Protein AF-A0A850SCV8-F1 (afdb_monomer_lite)

Radius of gyration: 13.29 Å; chains: 1; bounding box: 33×28×36 Å

Sequence (102 aa):
MADAWLEVRSCTESKKELDRETVLRVPALSEAMKVAENAVQDAQRKGSKHWEYSIRLQENEIRELSGLFSEGAASDDDRSASRTVDVTYNGRCYALTLFIFK

Structure (mmCIF, N/CA/C/O backbone):
data_AF-A0A850SCV8-F1
#
_entry.id   AF-A0A850SCV8-F1
#
loop_
_atom_site.group_PDB
_atom_site.id
_atom_site.type_symbol
_atom_site.label_atom_id
_atom_site.label_alt_id
_atom_site.label_comp_id
_atom_site.label_asym_id
_atom_site.label_entity_id
_atom_site.label_seq_id
_atom_site.pdbx_PDB_ins_code
_atom_site.Cartn_x
_atom_site.Cartn_y
_atom_site.Cartn_z
_atom_site.occupancy
_atom_site.B_iso_or_equiv
_atom_site.auth_seq_id
_atom_site.auth_comp_id
_atom_site.auth_asym_id
_atom_site.auth_atom_id
_atom_site.pdbx_PDB_model_num
ATOM 1 N N . MET A 1 1 ? 19.466 1.639 -9.977 1.00 55.12 1 MET A N 1
ATOM 2 C CA . MET A 1 1 ? 18.540 1.325 -8.869 1.00 55.12 1 MET A CA 1
ATOM 3 C C . MET A 1 1 ? 17.298 2.154 -9.114 1.00 55.12 1 MET A C 1
ATOM 5 O O . MET A 1 1 ? 17.456 3.355 -9.278 1.00 55.12 1 MET A O 1
ATOM 9 N N . ALA A 1 2 ? 16.125 1.535 -9.254 1.00 65.69 2 ALA A N 1
ATOM 10 C CA . ALA A 1 2 ? 14.884 2.292 -9.421 1.00 65.69 2 ALA A CA 1
ATOM 11 C C . ALA A 1 2 ? 14.584 3.025 -8.108 1.00 65.69 2 ALA A C 1
ATOM 13 O O . ALA A 1 2 ? 14.599 2.392 -7.052 1.00 65.69 2 ALA A O 1
ATOM 14 N N . ASP A 1 3 ? 14.367 4.339 -8.160 1.00 88.75 3 ASP A N 1
ATOM 15 C CA . ASP A 1 3 ? 13.930 5.084 -6.984 1.00 88.75 3 ASP A CA 1
ATOM 16 C C . ASP A 1 3 ? 12.412 4.955 -6.880 1.00 88.75 3 ASP A C 1
ATOM 18 O O . ASP A 1 3 ? 11.675 5.548 -7.666 1.00 88.75 3 ASP A O 1
ATOM 22 N N . ALA A 1 4 ? 11.954 4.095 -5.970 1.00 93.56 4 ALA A N 1
ATOM 23 C CA . ALA A 1 4 ? 10.542 3.787 -5.813 1.00 93.56 4 ALA A CA 1
ATOM 24 C C . ALA A 1 4 ? 10.050 4.092 -4.401 1.00 93.56 4 ALA A C 1
ATOM 26 O O . ALA A 1 4 ? 10.758 3.870 -3.417 1.00 93.56 4 ALA A O 1
ATOM 27 N N . TRP A 1 5 ? 8.820 4.581 -4.319 1.00 95.69 5 TRP A N 1
ATOM 28 C CA . TRP A 1 5 ? 8.182 5.006 -3.080 1.00 95.69 5 TRP A CA 1
ATOM 29 C C . TRP A 1 5 ? 6.772 4.438 -2.991 1.00 95.69 5 TRP A C 1
ATOM 31 O O . TRP A 1 5 ? 6.057 4.378 -3.989 1.00 95.69 5 TRP A O 1
ATOM 41 N N . LEU A 1 6 ? 6.378 4.033 -1.789 1.00 96.56 6 LEU A N 1
ATOM 42 C CA . LEU A 1 6 ? 5.016 3.651 -1.449 1.00 96.56 6 LEU A CA 1
ATOM 43 C C . LEU A 1 6 ? 4.402 4.758 -0.604 1.00 96.56 6 LEU A C 1
ATOM 45 O O . LEU A 1 6 ? 4.888 5.038 0.487 1.00 96.56 6 LEU A O 1
ATOM 49 N N . GLU A 1 7 ? 3.325 5.344 -1.097 1.00 96.31 7 GLU A N 1
ATOM 50 C CA . GLU A 1 7 ? 2.477 6.277 -0.366 1.00 96.31 7 GLU A CA 1
ATOM 51 C C . GLU A 1 7 ? 1.208 5.564 0.098 1.00 96.31 7 GLU A C 1
ATOM 53 O O . GLU A 1 7 ? 0.636 4.746 -0.627 1.00 96.31 7 GLU A O 1
ATOM 58 N N . VAL A 1 8 ? 0.752 5.893 1.304 1.00 96.06 8 VAL A N 1
ATOM 59 C CA . VAL A 1 8 ? -0.530 5.458 1.847 1.00 96.06 8 VAL A CA 1
ATOM 60 C C . VAL A 1 8 ? -1.314 6.657 2.368 1.00 96.06 8 VAL A C 1
ATOM 62 O O . VAL A 1 8 ? -0.792 7.505 3.095 1.00 96.06 8 VAL A O 1
ATOM 65 N N . ARG A 1 9 ? -2.598 6.707 2.013 1.00 93.12 9 ARG A N 1
ATOM 66 C CA . ARG A 1 9 ? -3.545 7.733 2.466 1.00 93.12 9 ARG A CA 1
ATOM 67 C C . ARG A 1 9 ? -4.942 7.150 2.654 1.00 93.12 9 ARG A C 1
ATOM 69 O O . ARG A 1 9 ? -5.246 6.055 2.182 1.00 93.12 9 ARG A O 1
ATOM 76 N N . SER A 1 10 ? -5.820 7.883 3.329 1.00 89.44 10 SER A N 1
ATOM 77 C CA . SER A 1 10 ? -7.230 7.495 3.468 1.00 89.44 10 SER A CA 1
ATOM 78 C C . SER A 1 10 ? -8.003 7.613 2.146 1.00 89.44 10 SER A C 1
ATOM 80 O O . SER A 1 10 ? -7.828 8.601 1.433 1.00 89.44 10 SER A O 1
ATOM 82 N N . CYS A 1 11 ? -8.923 6.683 1.876 1.00 87.81 11 CYS A N 1
ATOM 83 C CA . CYS A 1 11 ? -9.900 6.774 0.780 1.00 87.81 11 CYS A CA 1
ATOM 84 C C . CYS A 1 11 ? -11.347 6.601 1.265 1.00 87.81 11 CYS A C 1
ATOM 86 O O . CYS A 1 11 ? -11.595 6.323 2.439 1.00 87.81 11 CYS A O 1
ATOM 88 N N . THR A 1 12 ? -12.313 6.810 0.366 1.00 80.81 12 THR A N 1
ATOM 89 C CA . THR A 1 12 ? -13.752 6.681 0.659 1.00 80.81 12 THR A CA 1
ATOM 90 C C . THR A 1 12 ? -14.344 5.350 0.214 1.00 80.81 12 THR A C 1
ATOM 92 O O . THR A 1 12 ? -15.258 4.856 0.866 1.00 80.81 12 THR A O 1
ATOM 95 N N . GLU A 1 13 ? -13.830 4.760 -0.865 1.00 80.25 13 GLU A N 1
ATOM 96 C CA . GLU A 1 13 ? -14.316 3.499 -1.424 1.00 80.25 13 GLU A CA 1
ATOM 97 C C . GLU A 1 13 ? -13.143 2.605 -1.811 1.00 80.25 13 GLU A C 1
ATOM 99 O O . GLU A 1 13 ? -12.166 3.065 -2.393 1.00 80.25 13 GLU A O 1
ATOM 104 N N . SER A 1 14 ? -13.247 1.321 -1.485 1.00 76.81 14 SER A N 1
ATOM 105 C CA . SER A 1 14 ? -12.233 0.309 -1.777 1.00 76.81 14 SER A CA 1
ATOM 106 C C . SER A 1 14 ? -12.834 -0.797 -2.627 1.00 76.81 14 SER A C 1
ATOM 108 O O . SER A 1 14 ? -13.984 -1.185 -2.417 1.00 76.81 14 SER A O 1
ATOM 110 N N . LYS A 1 15 ? -12.043 -1.345 -3.550 1.00 72.50 15 LYS A N 1
ATOM 111 C CA . LYS A 1 15 ? -12.500 -2.394 -4.480 1.00 72.50 15 LYS A CA 1
ATOM 112 C C . LYS A 1 15 ? -11.932 -3.777 -4.168 1.00 72.50 15 LYS A C 1
ATOM 114 O O . LYS A 1 15 ? -12.370 -4.757 -4.761 1.00 72.50 15 LYS A O 1
ATOM 119 N N . LYS A 1 16 ? -10.954 -3.859 -3.263 1.00 85.12 16 LYS A N 1
ATOM 120 C CA . LYS A 1 16 ? -10.177 -5.071 -2.997 1.00 85.12 16 LYS A CA 1
ATOM 121 C C . LYS A 1 16 ? -9.781 -5.152 -1.530 1.00 85.12 16 LYS A C 1
ATOM 123 O O . LYS A 1 16 ? -9.395 -4.147 -0.948 1.00 85.12 16 LYS A O 1
ATOM 128 N N . GLU A 1 17 ? -9.833 -6.337 -0.943 1.00 90.06 17 GLU A N 1
ATOM 129 C CA . GLU A 1 17 ? -9.308 -6.565 0.403 1.00 90.06 17 GLU A CA 1
ATOM 130 C C . GLU A 1 17 ? -7.786 -6.772 0.347 1.00 90.06 17 GLU A C 1
ATOM 132 O O . GLU A 1 17 ? -7.283 -7.533 -0.484 1.00 90.06 17 GLU A O 1
ATOM 137 N N . LEU A 1 18 ? -7.045 -6.059 1.199 1.00 91.88 18 LEU A N 1
ATOM 138 C CA . LEU A 1 18 ? -5.607 -6.233 1.357 1.00 91.88 18 LEU A CA 1
ATOM 139 C C . LEU A 1 18 ? -5.350 -7.353 2.360 1.00 91.88 18 LEU A C 1
ATOM 141 O O . LEU A 1 18 ? -5.613 -7.217 3.555 1.00 91.88 18 LEU A O 1
ATOM 145 N N . ASP A 1 19 ? -4.801 -8.450 1.856 1.00 89.12 19 ASP A N 1
ATOM 146 C CA . ASP A 1 19 ? -4.476 -9.617 2.660 1.00 89.12 19 ASP A CA 1
ATOM 147 C C . ASP A 1 19 ? -3.396 -9.320 3.723 1.00 89.12 19 ASP A C 1
ATOM 149 O O . ASP A 1 19 ? -2.365 -8.690 3.458 1.00 89.12 19 ASP A O 1
ATOM 153 N N . ARG A 1 20 ? -3.618 -9.827 4.941 1.00 90.00 20 ARG A N 1
ATOM 154 C CA . ARG A 1 20 ? -2.726 -9.618 6.087 1.00 90.00 20 ARG A CA 1
ATOM 155 C C . ARG A 1 20 ? -1.359 -10.262 5.880 1.00 90.00 20 ARG A C 1
ATOM 157 O O . ARG A 1 20 ? -0.362 -9.694 6.322 1.00 90.00 20 ARG A O 1
ATOM 164 N N . GLU A 1 21 ? -1.281 -11.420 5.225 1.00 89.69 21 GLU A N 1
ATOM 165 C CA . GLU A 1 21 ? 0.018 -12.044 4.955 1.00 89.69 21 GLU A CA 1
ATOM 166 C C . GLU A 1 21 ? 0.846 -11.202 3.983 1.00 89.69 21 GLU A C 1
ATOM 168 O O . GLU A 1 21 ? 2.065 -11.136 4.109 1.00 89.69 21 GLU A O 1
ATOM 173 N N . THR A 1 22 ? 0.202 -10.544 3.020 1.00 87.75 22 THR A N 1
ATOM 174 C CA . THR A 1 22 ? 0.861 -9.616 2.090 1.00 87.75 22 THR A CA 1
ATOM 175 C C . THR A 1 22 ? 1.454 -8.418 2.835 1.00 87.75 22 THR A C 1
ATOM 177 O O . THR A 1 22 ? 2.613 -8.073 2.613 1.00 87.75 22 THR A O 1
ATOM 180 N N . VAL A 1 23 ? 0.707 -7.836 3.782 1.00 92.00 23 VAL A N 1
ATOM 181 C CA . VAL A 1 23 ? 1.197 -6.733 4.632 1.00 92.00 23 VAL A CA 1
ATOM 182 C C . VAL A 1 23 ? 2.410 -7.151 5.457 1.00 92.00 23 VAL A C 1
ATOM 184 O O . VAL A 1 23 ? 3.365 -6.392 5.552 1.00 92.00 23 VAL A O 1
ATOM 187 N N . LEU A 1 24 ? 2.393 -8.351 6.039 1.00 91.62 24 LEU A N 1
ATOM 188 C CA . LEU A 1 24 ? 3.482 -8.837 6.894 1.00 91.62 24 LEU A CA 1
ATOM 189 C C . LEU A 1 24 ? 4.739 -9.251 6.117 1.00 91.62 24 LEU A C 1
ATOM 191 O O . LEU A 1 24 ? 5.829 -9.233 6.686 1.00 91.62 24 LEU A O 1
ATOM 195 N N . ARG A 1 25 ? 4.593 -9.649 4.848 1.00 92.38 25 ARG A N 1
ATOM 196 C CA . ARG A 1 25 ? 5.708 -10.086 3.995 1.00 92.38 25 ARG A CA 1
ATOM 197 C C . ARG A 1 25 ? 6.591 -8.935 3.530 1.00 92.38 25 ARG A C 1
ATOM 199 O O . ARG A 1 25 ? 7.803 -9.109 3.462 1.00 92.38 25 ARG A O 1
ATOM 206 N N . VAL A 1 26 ? 6.000 -7.770 3.263 1.00 94.31 26 VAL A N 1
ATOM 207 C CA . VAL A 1 26 ? 6.717 -6.599 2.747 1.00 94.31 26 VAL A CA 1
ATOM 208 C C . VAL A 1 26 ? 6.948 -5.588 3.880 1.00 94.31 26 VAL A C 1
ATOM 210 O O . VAL A 1 26 ? 5.985 -4.944 4.307 1.00 94.31 26 VAL A O 1
ATOM 213 N N . PRO A 1 27 ? 8.193 -5.394 4.364 1.00 94.75 27 PRO A N 1
ATOM 214 C CA . PRO A 1 27 ? 8.481 -4.508 5.494 1.00 94.75 27 PRO A CA 1
ATOM 215 C C . PRO A 1 27 ? 7.952 -3.082 5.315 1.00 94.75 27 PRO A C 1
ATOM 217 O O . PRO A 1 27 ? 7.262 -2.578 6.203 1.00 94.75 27 PRO A O 1
ATOM 220 N N . ALA A 1 28 ? 8.189 -2.462 4.157 1.00 94.56 28 ALA A N 1
ATOM 221 C CA . ALA A 1 28 ? 7.703 -1.116 3.870 1.00 94.56 28 ALA A CA 1
ATOM 222 C C . ALA A 1 28 ? 6.168 -1.011 3.893 1.00 94.56 28 ALA A C 1
ATOM 224 O O . ALA A 1 28 ? 5.622 -0.028 4.393 1.00 94.56 28 ALA A O 1
ATOM 225 N N . LEU A 1 29 ? 5.455 -2.038 3.413 1.00 95.00 29 LEU A N 1
ATOM 226 C CA . LEU A 1 29 ? 3.993 -2.084 3.486 1.00 95.00 29 LEU A CA 1
ATOM 227 C C . LEU A 1 29 ? 3.526 -2.261 4.934 1.00 95.00 29 LEU A C 1
ATOM 229 O O . LEU A 1 29 ? 2.626 -1.550 5.373 1.00 95.00 29 LEU A O 1
ATOM 233 N N . SER A 1 30 ? 4.155 -3.156 5.703 1.00 95.69 30 SER A N 1
ATOM 234 C CA . SER A 1 30 ? 3.849 -3.323 7.127 1.00 95.69 30 SER A CA 1
ATOM 235 C C . SER A 1 30 ? 4.033 -2.022 7.906 1.00 95.69 30 SER A C 1
ATOM 237 O O . SER A 1 30 ? 3.218 -1.714 8.779 1.00 95.69 30 SER A O 1
ATOM 239 N N . GLU A 1 31 ? 5.103 -1.276 7.631 1.00 96.31 31 GLU A N 1
ATOM 240 C CA . GLU A 1 31 ? 5.365 0.014 8.264 1.00 96.31 31 GLU A CA 1
ATOM 241 C C . GLU A 1 31 ? 4.315 1.048 7.857 1.00 96.31 31 GLU A C 1
ATOM 243 O O . GLU A 1 31 ? 3.668 1.628 8.732 1.00 96.31 31 GLU A O 1
ATOM 248 N N . ALA A 1 32 ? 4.076 1.209 6.553 1.00 95.19 32 ALA A N 1
ATOM 249 C CA . ALA A 1 32 ? 3.084 2.135 6.020 1.00 95.19 32 ALA A CA 1
ATOM 250 C C . ALA A 1 32 ? 1.693 1.888 6.625 1.00 95.19 32 ALA A C 1
ATOM 252 O O . ALA A 1 32 ? 1.062 2.817 7.131 1.00 95.19 32 ALA A O 1
ATOM 253 N N . MET A 1 33 ? 1.245 0.630 6.680 1.00 94.69 33 MET A N 1
ATOM 254 C CA . MET A 1 33 ? -0.049 0.277 7.269 1.00 94.69 33 MET A CA 1
ATOM 255 C C . MET A 1 33 ? -0.091 0.520 8.781 1.00 94.69 33 MET A C 1
ATOM 257 O O . MET A 1 33 ? -1.103 0.978 9.306 1.00 94.69 33 MET A O 1
ATOM 261 N N . LYS A 1 34 ? 1.003 0.274 9.509 1.00 94.38 34 LYS A N 1
ATOM 262 C CA . LYS A 1 34 ? 1.071 0.572 10.947 1.00 94.38 34 LYS A CA 1
ATOM 263 C C . LYS A 1 34 ? 0.977 2.076 11.217 1.00 94.38 34 LYS A C 1
ATOM 265 O O . LYS A 1 34 ? 0.271 2.488 12.138 1.00 94.38 34 LYS A O 1
ATOM 270 N N . VAL A 1 35 ? 1.676 2.894 10.431 1.00 93.19 35 VAL A N 1
ATOM 271 C CA . VAL A 1 35 ? 1.613 4.35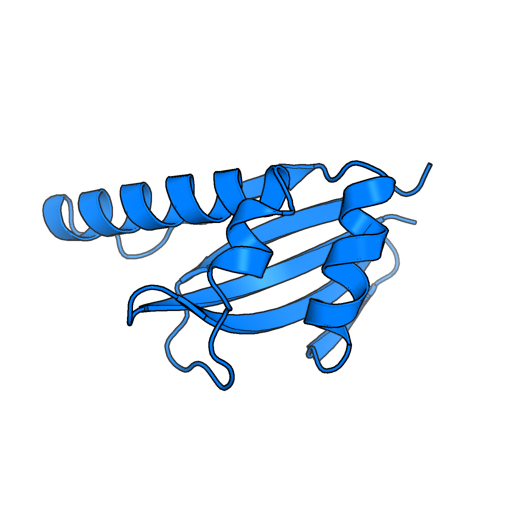9 10.537 1.00 93.19 35 VAL A CA 1
ATOM 272 C C . VAL A 1 35 ? 0.213 4.858 10.190 1.00 93.19 35 VAL A C 1
ATOM 274 O O . VAL A 1 35 ? -0.343 5.661 10.937 1.00 93.19 35 VAL A O 1
ATOM 277 N N . ALA A 1 36 ? -0.385 4.328 9.125 1.00 91.81 36 ALA A N 1
ATOM 278 C CA . ALA A 1 36 ? -1.746 4.629 8.706 1.00 91.81 36 ALA A CA 1
ATOM 279 C C . ALA A 1 36 ? -2.783 4.348 9.807 1.00 91.81 36 ALA A C 1
ATOM 281 O O . ALA A 1 36 ? -3.605 5.205 10.125 1.00 91.81 36 ALA A O 1
ATOM 282 N N . GLU A 1 37 ? -2.729 3.178 10.444 1.00 91.00 37 GLU A N 1
ATOM 283 C CA . GLU A 1 37 ? -3.633 2.822 11.549 1.00 91.00 37 GLU A CA 1
ATOM 284 C C . GLU A 1 37 ? -3.469 3.758 12.754 1.00 91.00 37 GLU A C 1
ATOM 286 O O . GLU A 1 37 ? -4.458 4.218 13.330 1.00 91.00 37 GLU A O 1
ATOM 291 N N . ASN A 1 38 ? -2.230 4.110 13.103 1.00 90.31 38 ASN A N 1
ATOM 292 C CA . ASN A 1 38 ? -1.966 5.076 14.170 1.00 90.31 38 ASN A CA 1
ATOM 293 C C . ASN A 1 38 ? -2.513 6.467 13.815 1.00 90.31 38 ASN A C 1
ATOM 295 O O . ASN A 1 38 ? -3.151 7.113 14.647 1.00 90.31 38 ASN A O 1
ATOM 299 N N . ALA A 1 39 ? -2.313 6.915 12.572 1.00 87.81 39 ALA A N 1
ATOM 300 C CA . ALA A 1 39 ? -2.811 8.198 12.088 1.00 87.81 39 ALA A CA 1
ATOM 301 C C . ALA A 1 39 ? -4.344 8.253 12.109 1.00 87.81 39 ALA A C 1
ATOM 303 O O . ALA A 1 39 ? -4.925 9.266 12.491 1.00 87.81 39 ALA A O 1
ATOM 304 N N . VAL A 1 40 ? -5.008 7.146 11.780 1.00 85.25 40 VAL A N 1
ATOM 305 C CA . VAL A 1 40 ? -6.464 7.010 11.866 1.00 85.25 40 VAL A CA 1
ATOM 306 C C . VAL A 1 40 ? -6.967 7.100 13.311 1.00 85.25 40 VAL A C 1
ATOM 308 O O . VAL A 1 40 ? -7.975 7.761 13.573 1.00 85.25 40 VAL A O 1
ATOM 311 N N . GLN A 1 41 ? -6.283 6.465 14.262 1.00 84.25 41 GLN A N 1
ATOM 312 C CA . GLN A 1 41 ? -6.638 6.570 15.681 1.00 84.25 41 GLN A CA 1
ATOM 313 C C . GLN A 1 41 ? -6.465 8.004 16.202 1.00 84.25 41 GLN A C 1
ATOM 315 O O . GLN A 1 41 ? -7.320 8.516 16.930 1.00 84.25 41 GLN A O 1
ATOM 320 N N . ASP A 1 42 ? -5.394 8.681 15.792 1.00 83.56 42 ASP A N 1
ATOM 321 C CA . ASP A 1 42 ? -5.137 10.076 16.151 1.00 83.56 42 ASP A CA 1
ATOM 322 C C . ASP A 1 42 ? -6.133 11.042 15.497 1.00 83.56 42 ASP A C 1
ATOM 324 O O . ASP A 1 42 ? -6.615 11.969 16.151 1.00 83.56 42 ASP A O 1
ATOM 328 N N . ALA A 1 43 ? -6.503 10.795 14.240 1.00 81.88 43 ALA A N 1
ATOM 329 C CA . ALA A 1 43 ? -7.534 11.517 13.501 1.00 81.88 43 ALA A CA 1
ATOM 330 C C . ALA A 1 43 ? -8.887 11.487 14.224 1.00 81.88 43 ALA A C 1
ATOM 332 O O . ALA A 1 43 ? -9.532 12.525 14.382 1.00 81.88 43 ALA A O 1
ATOM 333 N N . GLN A 1 44 ? -9.288 10.319 14.736 1.00 78.31 44 GLN A N 1
ATOM 334 C CA . GLN A 1 44 ? -10.514 10.169 15.528 1.00 78.31 44 GLN A CA 1
ATOM 335 C C . GLN A 1 44 ? -10.480 10.984 16.829 1.00 78.31 44 GLN A C 1
ATOM 337 O O . GLN A 1 44 ? -11.519 11.464 17.274 1.00 78.31 44 GLN A O 1
ATOM 342 N N . ARG A 1 45 ? -9.297 11.171 17.427 1.00 78.56 45 ARG A N 1
ATOM 343 C CA . ARG A 1 45 ? -9.124 11.937 18.671 1.00 78.56 45 ARG A CA 1
ATOM 344 C C . ARG A 1 45 ? -9.032 13.446 18.444 1.00 78.56 45 ARG A C 1
ATOM 346 O O . ARG A 1 45 ? -9.518 14.209 19.271 1.00 78.56 45 ARG A O 1
ATOM 353 N N . LYS A 1 46 ? -8.377 13.875 17.362 1.00 78.19 46 LYS A N 1
ATOM 354 C CA . LYS A 1 46 ? -7.996 15.281 17.115 1.00 78.19 46 LYS A CA 1
ATOM 355 C C . LYS A 1 46 ? -8.826 15.969 16.024 1.00 78.19 46 LYS A C 1
ATOM 357 O O . LYS A 1 46 ? -8.670 17.166 15.816 1.00 78.19 46 LYS A O 1
ATOM 362 N N . GLY A 1 47 ? -9.678 15.234 15.309 1.00 68.44 47 GLY A N 1
ATOM 363 C CA . GLY A 1 47 ? -10.523 15.766 14.235 1.00 68.44 47 GLY A CA 1
ATOM 364 C C . GLY A 1 47 ? -9.797 16.044 12.911 1.00 68.44 47 GLY A 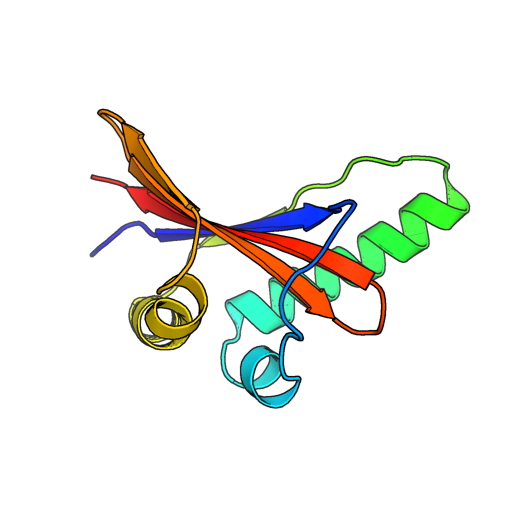C 1
ATOM 365 O O . GLY A 1 47 ? -10.418 16.567 11.987 1.00 68.44 47 GLY A O 1
ATOM 366 N N . SER A 1 48 ? -8.513 15.688 12.783 1.00 70.94 48 SER A N 1
ATOM 367 C CA . SER A 1 48 ? -7.799 15.776 11.502 1.00 70.94 48 SER A CA 1
ATOM 368 C C . SER A 1 48 ? -8.247 14.645 10.583 1.00 70.94 48 SER A C 1
ATOM 370 O O . SER A 1 48 ? -8.159 13.485 10.962 1.00 70.94 48 SER A O 1
ATOM 372 N N . LYS A 1 49 ? -8.732 14.960 9.380 1.00 68.44 49 LYS A N 1
ATOM 373 C CA . LYS A 1 49 ? -9.225 13.954 8.421 1.00 68.44 49 LYS A CA 1
ATOM 374 C C . LYS A 1 49 ? -8.215 13.581 7.343 1.00 68.44 49 LYS A C 1
ATOM 376 O O . LYS A 1 49 ? -8.519 12.711 6.537 1.00 68.44 49 LYS A O 1
ATOM 381 N N . HIS A 1 50 ? -7.084 14.273 7.260 1.00 69.94 50 HIS A N 1
ATOM 382 C CA . HIS A 1 50 ? -6.115 14.077 6.187 1.00 69.94 50 HIS A CA 1
ATOM 383 C C . HIS A 1 50 ? -4.758 13.754 6.788 1.00 69.94 50 HIS A C 1
ATOM 385 O O . HIS A 1 50 ? -4.220 14.506 7.601 1.00 69.94 50 HIS A O 1
ATOM 391 N N . TRP A 1 51 ? -4.250 12.598 6.394 1.00 85.06 51 TRP A N 1
ATOM 392 C CA . TRP A 1 51 ? -2.915 12.125 6.689 1.00 85.06 51 TRP A CA 1
ATOM 393 C C . TRP A 1 51 ? -2.416 11.381 5.454 1.00 85.06 51 TRP A C 1
ATOM 395 O O . TRP A 1 51 ? -3.196 10.794 4.700 1.00 85.06 51 TRP A O 1
ATOM 405 N N . GLU A 1 52 ? -1.112 11.444 5.263 1.00 88.56 52 GLU A N 1
ATOM 406 C CA . GLU A 1 52 ? -0.393 10.827 4.163 1.00 88.56 52 GLU A CA 1
ATOM 407 C C . GLU A 1 52 ? 0.963 10.399 4.708 1.00 88.56 52 GLU A C 1
ATOM 409 O O . GLU A 1 52 ? 1.543 11.078 5.563 1.00 88.56 52 GLU A O 1
ATOM 414 N N . TYR A 1 53 ? 1.434 9.242 4.268 1.00 93.56 53 TYR A N 1
ATOM 415 C CA . TYR A 1 53 ? 2.731 8.722 4.657 1.00 93.56 53 TYR A CA 1
ATOM 416 C C . TYR A 1 53 ? 3.380 8.036 3.466 1.00 93.56 53 TYR A C 1
ATOM 418 O O . TYR A 1 53 ? 2.745 7.203 2.821 1.00 93.56 53 TYR A O 1
ATOM 426 N N . SER A 1 54 ? 4.649 8.358 3.223 1.00 94.88 54 SER A N 1
ATOM 427 C CA . SER A 1 54 ? 5.416 7.808 2.112 1.00 94.88 54 SER A CA 1
ATOM 428 C C . SER A 1 54 ? 6.722 7.208 2.610 1.00 94.88 54 SER A C 1
ATOM 430 O O . SER A 1 54 ? 7.436 7.821 3.405 1.00 94.88 54 SER A O 1
ATOM 432 N N . ILE A 1 55 ? 7.045 6.016 2.118 1.00 96.06 55 ILE A N 1
ATOM 433 C CA . ILE A 1 55 ? 8.259 5.279 2.460 1.00 96.06 55 ILE A CA 1
ATOM 434 C C . ILE A 1 55 ? 8.972 4.812 1.194 1.00 96.06 55 ILE A C 1
ATOM 436 O O . ILE A 1 55 ? 8.344 4.410 0.213 1.00 96.06 55 ILE A O 1
ATOM 440 N N . ARG A 1 56 ? 10.302 4.877 1.210 1.00 95.38 56 ARG A N 1
ATOM 441 C CA . ARG A 1 56 ? 11.135 4.398 0.108 1.00 95.38 56 ARG A CA 1
ATOM 442 C C . ARG A 1 56 ? 11.176 2.871 0.099 1.00 95.38 56 ARG A C 1
ATOM 444 O O . ARG A 1 56 ? 11.366 2.262 1.147 1.00 95.38 56 ARG A O 1
ATOM 451 N N . LEU A 1 57 ? 11.059 2.275 -1.082 1.00 94.62 57 LEU A N 1
ATOM 452 C CA . LEU A 1 57 ? 11.082 0.828 -1.274 1.00 94.62 57 LEU A CA 1
ATOM 453 C C . LEU A 1 57 ? 12.483 0.310 -1.592 1.00 94.62 57 LEU A C 1
ATOM 455 O O . LEU A 1 57 ? 13.248 0.924 -2.340 1.00 94.62 57 LEU A O 1
ATOM 459 N N . GLN A 1 58 ? 12.789 -0.871 -1.069 1.00 93.44 58 GLN A N 1
ATOM 460 C CA . GLN A 1 58 ? 13.934 -1.672 -1.482 1.00 93.44 58 GLN A CA 1
ATOM 461 C C . GLN A 1 58 ? 13.622 -2.453 -2.765 1.00 93.44 58 GLN A C 1
ATOM 463 O O . GLN A 1 58 ? 12.468 -2.716 -3.102 1.00 93.44 58 GLN A O 1
ATOM 468 N N . GLU A 1 59 ? 14.659 -2.869 -3.495 1.00 89.00 59 GLU A N 1
ATOM 469 C CA . GLU A 1 59 ? 14.487 -3.510 -4.807 1.00 89.00 59 GLU A CA 1
ATOM 470 C C . GLU A 1 59 ? 13.652 -4.803 -4.750 1.00 89.00 59 GLU A C 1
ATOM 472 O O . GLU A 1 59 ? 12.849 -5.073 -5.645 1.00 89.00 59 GLU A O 1
ATOM 477 N N . ASN A 1 60 ? 13.811 -5.597 -3.690 1.00 90.62 60 ASN A N 1
ATOM 478 C CA . ASN A 1 60 ? 13.007 -6.794 -3.447 1.00 90.62 60 ASN A CA 1
ATOM 479 C C . ASN A 1 60 ? 11.539 -6.450 -3.150 1.00 90.62 60 ASN A C 1
ATOM 481 O O . ASN A 1 60 ? 10.646 -7.113 -3.671 1.00 90.62 60 ASN A O 1
ATOM 485 N N . GLU A 1 61 ? 11.284 -5.384 -2.389 1.00 93.00 61 GLU A N 1
ATOM 486 C CA . GLU A 1 61 ? 9.930 -4.939 -2.041 1.00 93.00 61 GLU A CA 1
ATOM 487 C C . GLU A 1 61 ? 9.160 -4.443 -3.270 1.00 93.00 61 GLU A C 1
ATOM 489 O O . GLU A 1 61 ? 7.973 -4.729 -3.406 1.00 93.00 61 GLU A O 1
ATOM 494 N N . ILE A 1 62 ? 9.834 -3.772 -4.214 1.00 90.50 62 ILE A N 1
ATOM 495 C CA . ILE A 1 62 ? 9.223 -3.346 -5.486 1.00 90.50 62 ILE A CA 1
ATOM 496 C C . ILE A 1 62 ? 8.660 -4.556 -6.242 1.00 90.50 62 ILE A C 1
ATOM 498 O O . ILE A 1 62 ? 7.540 -4.501 -6.755 1.00 90.50 62 ILE A O 1
ATOM 502 N N . ARG A 1 63 ? 9.413 -5.663 -6.313 1.00 87.44 63 ARG A N 1
ATOM 503 C CA . ARG A 1 63 ? 8.980 -6.876 -7.028 1.00 87.44 63 ARG A CA 1
ATOM 504 C C . ARG A 1 63 ? 7.773 -7.521 -6.358 1.00 87.44 63 ARG A C 1
ATOM 506 O O . ARG A 1 63 ? 6.836 -7.899 -7.056 1.00 87.44 63 ARG A O 1
ATOM 513 N N . GLU A 1 64 ? 7.776 -7.606 -5.031 1.00 88.38 64 GLU A N 1
ATOM 514 C CA . GLU A 1 64 ? 6.653 -8.168 -4.274 1.00 88.38 64 GLU A CA 1
ATOM 515 C C . GLU A 1 64 ? 5.390 -7.308 -4.389 1.00 88.38 64 GLU A C 1
ATOM 517 O O . GLU A 1 64 ? 4.291 -7.831 -4.575 1.00 88.38 64 GLU A O 1
ATOM 522 N N . LEU A 1 65 ? 5.540 -5.982 -4.372 1.00 89.12 65 LEU A N 1
ATOM 523 C CA . LEU A 1 65 ? 4.419 -5.055 -4.494 1.00 89.12 65 LEU A CA 1
ATOM 524 C C . LEU A 1 65 ? 3.894 -4.924 -5.923 1.00 89.12 65 LEU A C 1
ATOM 526 O O . LEU A 1 65 ? 2.714 -4.642 -6.102 1.00 89.12 65 LEU A O 1
ATOM 530 N N . SER A 1 66 ? 4.706 -5.172 -6.951 1.00 84.00 66 SER A N 1
ATOM 531 C CA . SER A 1 66 ? 4.295 -5.004 -8.356 1.00 84.00 66 SER A CA 1
ATOM 532 C C . SER A 1 66 ? 2.994 -5.747 -8.697 1.00 84.00 66 SER A C 1
ATOM 534 O O . SER A 1 66 ? 2.156 -5.223 -9.432 1.00 84.00 66 SER A O 1
ATOM 536 N N . GLY A 1 67 ? 2.779 -6.936 -8.119 1.00 85.81 67 GLY A N 1
ATOM 537 C CA . GLY A 1 67 ? 1.541 -7.702 -8.299 1.00 85.81 67 GLY A CA 1
ATOM 538 C C . GLY A 1 67 ? 0.306 -7.026 -7.695 1.00 85.81 67 GLY A C 1
ATOM 539 O O . GLY A 1 67 ? -0.773 -7.075 -8.289 1.00 85.81 67 GLY A O 1
ATOM 540 N N . LEU A 1 68 ? 0.464 -6.335 -6.561 1.00 88.25 68 LEU A N 1
ATOM 541 C CA . LEU A 1 68 ? -0.612 -5.605 -5.885 1.00 88.25 68 LEU A CA 1
ATOM 542 C C . LEU A 1 68 ? -1.148 -4.454 -6.749 1.00 88.25 68 LEU A C 1
ATOM 544 O O . LEU A 1 68 ? -2.355 -4.233 -6.776 1.00 88.25 68 LEU A O 1
ATOM 548 N N . PHE A 1 69 ? -0.263 -3.787 -7.497 1.00 90.75 69 PHE A N 1
ATOM 549 C CA . PHE A 1 69 ? -0.565 -2.627 -8.347 1.00 90.75 69 PHE A CA 1
ATOM 550 C C . PHE A 1 69 ? -0.878 -2.976 -9.812 1.00 90.75 69 PHE A C 1
ATOM 552 O O . PHE A 1 69 ? -1.033 -2.082 -10.649 1.00 90.75 69 PHE A O 1
ATOM 559 N N . SER A 1 70 ? -0.959 -4.261 -10.160 1.00 83.88 70 SER A N 1
ATOM 560 C CA . SER A 1 70 ? -1.159 -4.717 -11.546 1.00 83.88 70 SER A CA 1
ATOM 561 C C . SER A 1 70 ? -2.427 -4.147 -12.203 1.00 83.88 70 SER A C 1
ATOM 563 O O . SER A 1 70 ? -2.379 -3.759 -13.370 1.00 83.88 70 SER A O 1
ATOM 565 N N . GLU A 1 71 ? -3.504 -4.002 -11.430 1.00 80.88 71 GLU A N 1
ATOM 566 C CA . GLU A 1 71 ? -4.814 -3.474 -11.850 1.00 80.88 71 GLU A CA 1
ATOM 567 C C . GLU A 1 71 ? -5.046 -2.009 -11.429 1.00 80.88 71 GLU A C 1
ATOM 569 O O . GLU A 1 71 ? -6.150 -1.481 -11.567 1.00 80.88 71 GLU A O 1
ATOM 574 N N . GLY A 1 72 ? -4.024 -1.353 -10.871 1.00 82.25 72 GLY A N 1
ATOM 575 C CA . GLY A 1 72 ? -4.132 0.012 -10.363 1.00 82.25 72 GLY A CA 1
ATOM 576 C C . GLY A 1 72 ? -4.295 1.060 -11.458 1.00 82.25 72 GLY A C 1
ATOM 577 O O . GLY A 1 72 ? -3.827 0.886 -12.586 1.00 82.25 72 GLY A O 1
ATOM 578 N N . ALA A 1 73 ? -4.922 2.182 -11.102 1.00 84.94 73 ALA A N 1
ATOM 579 C CA . ALA A 1 73 ? -4.975 3.349 -11.970 1.00 84.94 73 ALA A CA 1
ATOM 580 C C . ALA A 1 73 ? -3.548 3.859 -12.194 1.00 84.94 73 ALA A C 1
ATOM 582 O O . ALA A 1 73 ? -2.852 4.186 -11.233 1.00 84.94 73 ALA A O 1
ATOM 583 N N . ALA A 1 74 ? -3.112 3.879 -13.450 1.00 89.81 74 ALA A N 1
ATOM 584 C CA . ALA A 1 74 ? -1.775 4.311 -13.821 1.00 89.81 74 ALA A CA 1
ATOM 585 C C . ALA A 1 74 ? -1.768 5.797 -14.191 1.00 89.81 74 ALA A C 1
ATOM 587 O O . ALA A 1 74 ? -2.665 6.276 -14.886 1.00 89.81 74 ALA A O 1
ATOM 588 N N . SER A 1 75 ? -0.724 6.495 -13.763 1.00 90.50 75 SER A N 1
ATOM 589 C CA . SER A 1 75 ? -0.381 7.841 -14.210 1.00 90.50 75 SER A CA 1
ATOM 590 C C . SER A 1 75 ? 1.096 7.855 -14.579 1.00 90.50 75 SER A C 1
ATOM 592 O O . SER A 1 75 ? 1.903 7.185 -13.943 1.00 90.50 75 SER A O 1
ATOM 594 N N . ASP A 1 76 ? 1.460 8.595 -15.613 1.00 90.94 76 ASP A N 1
ATOM 595 C CA . ASP A 1 76 ? 2.848 8.741 -16.042 1.00 90.94 76 ASP A CA 1
ATOM 596 C C . ASP A 1 76 ? 3.067 10.201 -16.427 1.00 90.94 76 ASP A C 1
ATOM 598 O O . ASP A 1 76 ? 2.320 10.751 -17.239 1.00 90.94 76 ASP A O 1
ATOM 602 N N . ASP A 1 77 ? 4.050 10.832 -15.795 1.00 88.56 77 ASP A N 1
ATOM 603 C CA . ASP A 1 77 ? 4.496 12.185 -16.102 1.00 88.56 77 ASP A CA 1
ATOM 604 C C . ASP A 1 77 ? 5.993 12.199 -16.439 1.00 88.56 77 ASP A C 1
ATOM 606 O O . ASP A 1 77 ? 6.676 11.175 -16.428 1.00 88.56 77 ASP A O 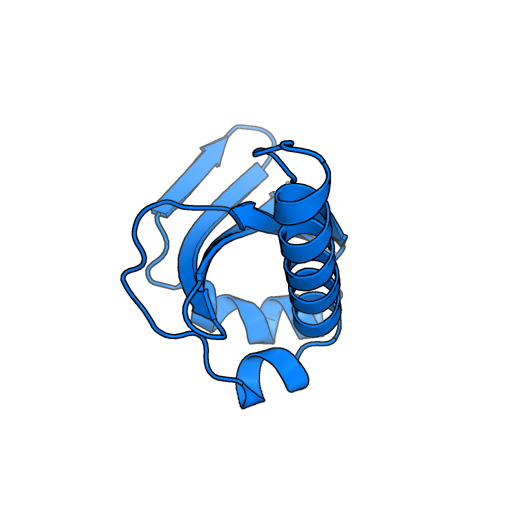1
ATOM 610 N N . ASP A 1 78 ? 6.547 13.366 -16.763 1.00 87.31 78 ASP A N 1
ATOM 611 C CA . ASP A 1 78 ? 7.953 13.475 -17.171 1.00 87.31 78 ASP A CA 1
ATOM 612 C C . ASP A 1 78 ? 8.954 13.051 -16.075 1.00 87.31 78 ASP A C 1
ATOM 614 O O . ASP A 1 78 ? 10.122 12.811 -16.377 1.00 87.31 78 ASP A O 1
ATOM 618 N N . ARG A 1 79 ? 8.527 12.947 -14.810 1.00 87.00 79 ARG A N 1
ATOM 619 C CA . ARG A 1 79 ? 9.385 12.684 -13.642 1.00 87.00 79 ARG A CA 1
ATOM 620 C C . ARG A 1 79 ? 9.180 11.298 -13.039 1.00 87.00 79 ARG A C 1
ATOM 622 O O . ARG A 1 79 ? 10.119 10.744 -12.468 1.00 87.00 79 ARG A O 1
ATOM 629 N N . SER A 1 80 ? 7.976 10.746 -13.126 1.00 89.44 80 SER A N 1
ATOM 630 C CA . SER A 1 80 ? 7.607 9.505 -12.455 1.00 89.44 80 SER A CA 1
ATOM 631 C C . SER A 1 80 ? 6.443 8.789 -13.130 1.00 89.44 80 SER A C 1
ATOM 633 O O . SER A 1 80 ? 5.528 9.407 -13.669 1.00 89.44 80 SER A O 1
ATOM 635 N N . ALA A 1 81 ? 6.463 7.464 -13.031 1.00 91.94 81 ALA A N 1
ATOM 636 C CA . ALA A 1 81 ? 5.298 6.628 -13.261 1.00 91.94 81 ALA A CA 1
ATOM 637 C C . ALA A 1 81 ? 4.702 6.236 -11.908 1.00 91.94 81 ALA A C 1
ATOM 639 O O . ALA A 1 81 ? 5.434 5.832 -11.002 1.00 91.94 81 ALA A O 1
ATOM 640 N N . SER A 1 82 ? 3.384 6.319 -11.765 1.00 93.19 82 SER A N 1
ATOM 641 C CA . SER A 1 82 ? 2.685 5.898 -10.560 1.00 93.19 82 SER A CA 1
ATOM 642 C C . SER A 1 82 ? 1.522 4.957 -10.839 1.00 93.19 82 SER A C 1
ATOM 644 O O . SER A 1 82 ? 0.929 4.946 -11.921 1.00 93.19 82 SER A O 1
ATOM 646 N N . ARG A 1 83 ? 1.211 4.120 -9.848 1.00 94.31 83 ARG A N 1
ATOM 647 C CA . ARG A 1 83 ? 0.033 3.255 -9.848 1.00 94.31 83 ARG A CA 1
ATOM 648 C C . ARG A 1 83 ? -0.666 3.325 -8.506 1.00 94.31 83 ARG A C 1
ATOM 650 O O . ARG A 1 83 ? -0.031 3.081 -7.484 1.00 94.31 83 ARG A O 1
ATOM 657 N N . THR A 1 84 ? -1.968 3.584 -8.519 1.00 94.00 84 THR A N 1
ATOM 658 C CA . THR A 1 84 ? -2.784 3.658 -7.301 1.00 94.00 84 THR A CA 1
ATOM 659 C C . THR A 1 84 ? -3.790 2.516 -7.236 1.00 94.00 84 THR A C 1
ATOM 661 O O . THR A 1 84 ? -4.459 2.209 -8.226 1.00 94.00 84 THR A O 1
ATOM 664 N N . VAL A 1 85 ? -3.914 1.899 -6.061 1.00 93.69 85 VAL A N 1
ATOM 665 C CA . VAL A 1 85 ? -4.941 0.899 -5.747 1.00 93.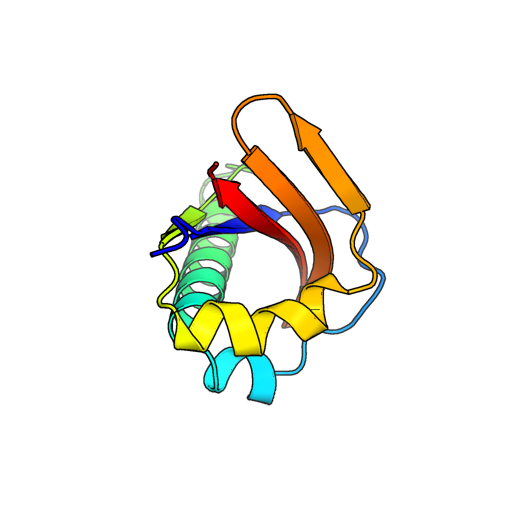69 85 VAL A CA 1
ATOM 666 C C . VAL A 1 85 ? -5.644 1.247 -4.442 1.00 93.69 85 VAL A C 1
ATOM 668 O O . VAL A 1 85 ? -4.999 1.537 -3.436 1.00 93.69 85 VAL A O 1
ATOM 671 N N . ASP A 1 86 ? -6.972 1.164 -4.458 1.00 94.31 86 ASP A N 1
ATOM 672 C CA . ASP A 1 86 ? -7.799 1.376 -3.273 1.00 94.31 86 ASP A CA 1
ATOM 673 C C . ASP A 1 86 ? -8.142 0.031 -2.632 1.00 94.31 86 ASP A C 1
ATOM 675 O O . ASP A 1 86 ? -8.832 -0.811 -3.226 1.00 94.31 86 ASP A O 1
ATOM 679 N N . VAL A 1 87 ? -7.670 -0.166 -1.404 1.00 93.38 87 VAL A N 1
ATOM 680 C CA . VAL A 1 87 ? -7.776 -1.427 -0.674 1.00 93.38 87 VAL A CA 1
ATOM 681 C C . VAL A 1 87 ? -8.466 -1.270 0.676 1.00 93.38 87 VAL A C 1
ATOM 683 O O . VAL A 1 87 ? -8.391 -0.227 1.320 1.00 93.38 8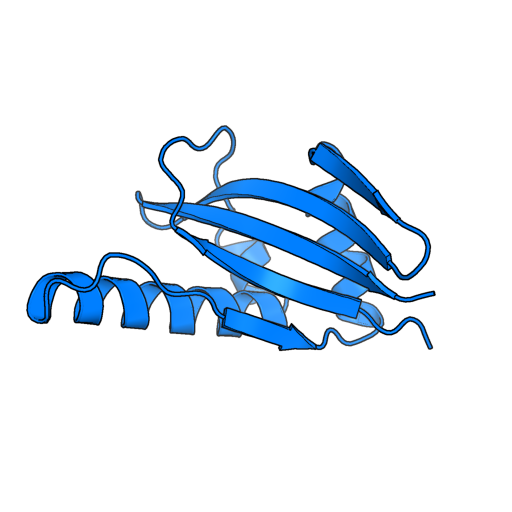7 VAL A O 1
ATOM 686 N N . THR A 1 88 ? -9.135 -2.326 1.129 1.00 93.44 88 THR A N 1
ATOM 687 C CA . THR A 1 88 ? -9.642 -2.444 2.497 1.00 93.44 88 THR A CA 1
ATOM 688 C C . THR A 1 88 ? -8.622 -3.173 3.359 1.00 93.44 88 THR A C 1
ATOM 690 O O . THR A 1 88 ? -8.216 -4.278 3.015 1.00 93.44 88 THR A O 1
ATOM 693 N N . TYR A 1 89 ? -8.255 -2.614 4.507 1.00 92.94 89 TYR A N 1
ATOM 694 C CA . TYR A 1 89 ? -7.471 -3.304 5.531 1.00 92.94 89 TYR A CA 1
ATOM 695 C C . TYR A 1 89 ? -8.081 -3.014 6.902 1.00 92.94 89 TYR A C 1
ATOM 697 O O . TYR A 1 89 ? -8.477 -1.883 7.169 1.00 92.94 89 TYR A O 1
ATOM 705 N N . ASN A 1 90 ? -8.255 -4.037 7.746 1.00 90.81 90 ASN A N 1
ATOM 706 C CA . ASN A 1 90 ? -8.935 -3.920 9.049 1.00 90.81 90 ASN A CA 1
ATOM 707 C C . ASN A 1 90 ? -10.287 -3.166 8.998 1.00 90.81 90 ASN A C 1
ATOM 709 O O . ASN A 1 90 ? -10.629 -2.403 9.903 1.00 90.81 90 ASN A O 1
ATOM 713 N N . GLY A 1 91 ? -11.057 -3.357 7.920 1.00 88.12 91 GLY A N 1
ATOM 714 C CA . GLY A 1 91 ? -12.358 -2.705 7.725 1.00 88.12 91 GLY A CA 1
ATOM 715 C C . GLY A 1 91 ? -12.296 -1.217 7.356 1.00 88.12 91 GLY A C 1
ATOM 716 O O . GLY A 1 91 ? -13.315 -0.534 7.434 1.00 88.12 91 GLY A O 1
ATOM 717 N N . ARG A 1 92 ? -11.127 -0.694 6.966 1.00 89.62 92 ARG A N 1
ATOM 718 C CA . ARG A 1 92 ? -10.926 0.705 6.559 1.00 89.62 92 ARG A CA 1
ATOM 719 C C . ARG A 1 92 ? -10.333 0.802 5.158 1.00 89.62 92 ARG A C 1
ATOM 721 O O . ARG A 1 92 ? -9.600 -0.083 4.732 1.00 89.62 92 ARG A O 1
ATOM 728 N N . CYS A 1 93 ? -10.661 1.886 4.459 1.00 91.19 93 CYS A N 1
ATOM 729 C CA . CYS A 1 93 ? -10.200 2.155 3.099 1.00 91.19 93 CYS A CA 1
ATOM 730 C C . CYS A 1 93 ? -8.850 2.879 3.101 1.00 91.19 93 CYS A C 1
ATOM 732 O O . CYS A 1 93 ? -8.713 3.941 3.721 1.00 91.19 93 CYS A O 1
ATOM 734 N N . TYR A 1 94 ? -7.898 2.341 2.345 1.00 92.94 94 TYR A N 1
ATOM 735 C CA . TYR A 1 94 ? -6.587 2.923 2.094 1.00 92.94 94 TYR A CA 1
ATOM 736 C C . TYR A 1 94 ? -6.311 3.004 0.596 1.00 92.94 94 TYR A C 1
ATOM 738 O O . TYR A 1 94 ? -6.455 2.014 -0.116 1.00 92.94 94 TYR A O 1
ATOM 746 N N . ALA A 1 95 ? -5.882 4.172 0.130 1.00 94.31 95 ALA A N 1
ATOM 747 C CA . ALA A 1 95 ? -5.302 4.320 -1.193 1.00 94.31 95 ALA A CA 1
ATOM 748 C C . ALA A 1 95 ? -3.795 4.120 -1.058 1.00 94.31 95 ALA A C 1
ATOM 750 O O . ALA A 1 95 ? -3.130 4.867 -0.334 1.00 94.31 95 ALA A O 1
ATOM 751 N N . LEU A 1 96 ? -3.279 3.095 -1.728 1.00 95.38 96 LEU A N 1
ATOM 752 C CA . LEU A 1 96 ? -1.852 2.845 -1.862 1.00 95.38 96 LEU A CA 1
ATOM 753 C C . LEU A 1 96 ? -1.408 3.379 -3.216 1.00 95.38 96 LEU A C 1
ATOM 755 O O . LEU A 1 96 ? -2.024 3.032 -4.223 1.00 95.38 96 LEU A O 1
ATOM 759 N N . THR A 1 97 ? -0.337 4.166 -3.258 1.00 95.50 97 THR A N 1
ATOM 760 C CA . THR A 1 97 ? 0.268 4.642 -4.507 1.00 95.50 97 THR A CA 1
ATOM 761 C C . THR A 1 97 ? 1.725 4.208 -4.572 1.00 95.50 97 THR A C 1
ATOM 763 O O . THR A 1 97 ? 2.525 4.549 -3.705 1.00 95.50 97 THR A O 1
ATOM 766 N N . LEU A 1 98 ? 2.079 3.454 -5.609 1.00 95.12 98 LEU A N 1
ATOM 767 C CA . LEU A 1 98 ? 3.461 3.137 -5.947 1.00 95.12 98 LEU A CA 1
ATOM 768 C C . LEU A 1 98 ? 3.976 4.187 -6.926 1.00 95.12 98 LEU A C 1
ATOM 770 O O . LEU A 1 98 ? 3.434 4.286 -8.021 1.00 95.12 98 LEU A O 1
ATOM 774 N N . PHE A 1 99 ? 5.029 4.911 -6.564 1.00 94.00 99 PHE A N 1
ATOM 775 C CA . PHE A 1 99 ? 5.766 5.810 -7.450 1.00 94.00 99 PHE A CA 1
ATOM 776 C C . PHE A 1 99 ? 7.082 5.166 -7.879 1.00 94.00 99 PHE A C 1
ATOM 778 O O . PHE A 1 99 ? 7.779 4.581 -7.053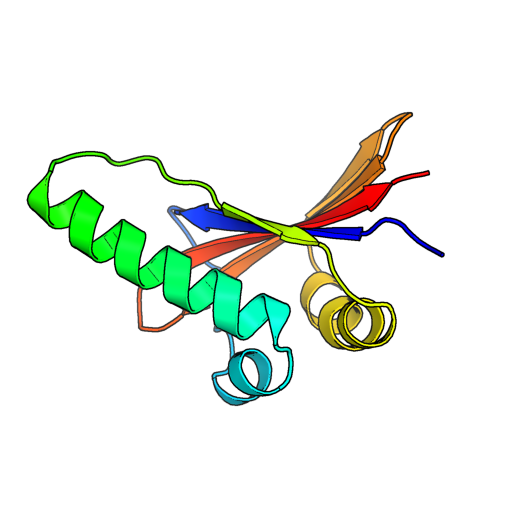 1.00 94.00 99 PHE A O 1
ATOM 785 N N . ILE A 1 100 ? 7.436 5.304 -9.154 1.00 91.81 100 ILE A N 1
ATOM 786 C CA . ILE A 1 100 ? 8.715 4.902 -9.742 1.00 91.81 100 ILE A CA 1
ATOM 787 C C . ILE A 1 100 ? 9.277 6.118 -10.482 1.00 91.81 100 ILE A C 1
ATOM 789 O O . ILE A 1 100 ? 8.714 6.547 -11.490 1.00 91.81 100 ILE A O 1
ATOM 793 N N . PHE A 1 101 ? 10.372 6.684 -9.981 1.00 89.25 101 PHE A N 1
ATOM 794 C CA . PHE A 1 101 ? 11.016 7.860 -10.569 1.00 89.25 101 PHE A CA 1
ATOM 795 C C . PHE A 1 101 ? 11.982 7.471 -11.700 1.00 89.25 101 PHE A C 1
ATOM 797 O O . PHE A 1 101 ? 12.610 6.408 -11.649 1.00 89.25 101 PHE A O 1
ATOM 804 N N . LYS A 1 102 ? 12.044 8.328 -12.728 1.00 85.25 102 LYS A N 1
ATOM 805 C CA . LYS A 1 102 ? 12.844 8.152 -13.955 1.00 85.25 102 LYS A CA 1
ATOM 806 C C . LYS A 1 102 ? 14.305 8.566 -13.774 1.00 85.25 102 LYS A C 1
ATOM 808 O O . LYS A 1 102 ? 14.561 9.543 -13.036 1.00 85.25 102 LYS A O 1
#

Foldseek 3Di:
DWWKKKKKWFDDDADAADDPVLCVVQPRSVVNVVVHVVVVVVCVVPVDRTDMDMDTGDPVNCVSCCVVQVVFDWDDDPFWIKGWHWYDDPNGIMIMMMITTD

Secondary structure (DSSP, 8-state):
--EEEEEEEE-S--SEE--HHHHHHSHHHHHHHHHHHHHHHHHHHH-----EEEEEPPHHHHHHHHTTTTTSEEEE-SSEEEEEEEEEETTEEEEEEEEEE-

pLDDT: mean 88.56, std 7.5, range [55.12, 96.56]